Protein AF-A0A7J8MZ31-F1 (afdb_monomer)

Structure (mmCIF, N/CA/C/O backbone):
data_AF-A0A7J8MZ31-F1
#
_entry.id   AF-A0A7J8MZ31-F1
#
loop_
_atom_site.group_PDB
_atom_site.id
_atom_site.type_symbol
_atom_site.label_atom_id
_atom_site.label_alt_id
_atom_site.label_comp_id
_atom_site.label_asym_id
_atom_site.label_entity_id
_atom_site.label_seq_id
_atom_site.pdbx_PDB_ins_code
_atom_site.Cartn_x
_atom_site.Cartn_y
_atom_site.Cartn_z
_atom_site.occupancy
_atom_site.B_iso_or_equiv
_atom_site.auth_seq_id
_atom_site.auth_comp_id
_atom_site.auth_asym_id
_atom_site.auth_atom_id
_atom_site.pdbx_PDB_model_num
ATOM 1 N N . ILE A 1 1 ? -14.568 -11.349 11.683 1.00 66.69 1 ILE A N 1
ATOM 2 C CA . ILE A 1 1 ? -15.997 -11.660 11.409 1.00 66.69 1 ILE A CA 1
ATOM 3 C C . ILE A 1 1 ? -16.895 -11.155 12.533 1.00 66.69 1 ILE A C 1
ATOM 5 O O . ILE A 1 1 ? -17.734 -10.322 12.237 1.00 66.69 1 ILE A O 1
ATOM 9 N N . ARG A 1 2 ? -16.671 -11.525 13.804 1.00 85.81 2 ARG A N 1
ATOM 10 C CA . ARG A 1 2 ? -17.484 -11.024 14.936 1.00 85.81 2 ARG A CA 1
ATOM 11 C C . ARG A 1 2 ? -17.658 -9.501 14.978 1.00 85.81 2 ARG A C 1
ATOM 13 O O . ARG A 1 2 ? -18.764 -9.035 15.200 1.00 85.81 2 ARG A O 1
ATOM 20 N N . ASP A 1 3 ? -16.607 -8.724 14.734 1.00 84.81 3 ASP A N 1
ATOM 21 C CA . ASP A 1 3 ? -16.708 -7.253 14.781 1.00 84.81 3 ASP A CA 1
ATOM 22 C C . ASP A 1 3 ? -17.467 -6.671 13.585 1.00 84.81 3 ASP A C 1
ATOM 24 O O . ASP A 1 3 ? -18.097 -5.623 13.700 1.00 84.81 3 ASP A O 1
ATOM 28 N N . ILE A 1 4 ? -17.458 -7.382 12.455 1.00 82.19 4 ILE A N 1
ATOM 29 C CA . ILE A 1 4 ? -18.277 -7.058 11.283 1.00 82.19 4 ILE A CA 1
ATOM 30 C C . ILE A 1 4 ? -19.746 -7.348 11.611 1.00 82.19 4 ILE A C 1
ATOM 32 O O . ILE A 1 4 ? -20.599 -6.492 11.407 1.00 82.19 4 ILE A O 1
ATOM 36 N N . GLU A 1 5 ? -20.037 -8.517 12.193 1.00 88.75 5 GLU A N 1
ATOM 37 C CA . GLU A 1 5 ? -21.390 -8.910 12.621 1.00 88.75 5 GLU A CA 1
ATOM 38 C C . GLU A 1 5 ? -21.955 -7.974 13.697 1.00 88.75 5 GLU A C 1
ATOM 40 O O . GLU A 1 5 ? -23.136 -7.639 13.674 1.00 88.75 5 GLU A O 1
ATOM 45 N N . LYS A 1 6 ? -21.107 -7.511 14.621 1.00 88.44 6 LYS A N 1
ATOM 46 C CA . LYS A 1 6 ? -21.467 -6.546 15.669 1.00 88.44 6 LYS A CA 1
ATOM 47 C C . LYS A 1 6 ? -21.512 -5.096 15.175 1.00 88.44 6 LYS A C 1
ATOM 49 O O . LYS A 1 6 ? -21.879 -4.216 15.946 1.00 88.44 6 LYS A O 1
ATOM 54 N N . GLY A 1 7 ? -21.124 -4.832 13.925 1.00 84.75 7 GLY A N 1
ATOM 55 C CA . GLY A 1 7 ? -21.097 -3.487 13.347 1.00 84.75 7 GLY A CA 1
ATOM 56 C C . GLY A 1 7 ? -20.059 -2.543 13.965 1.00 84.75 7 GLY A C 1
ATOM 57 O O . GLY A 1 7 ? -20.212 -1.331 13.840 1.00 84.75 7 GLY A O 1
ATOM 58 N N . VAL A 1 8 ? -19.039 -3.091 14.631 1.00 88.19 8 VAL A N 1
ATOM 59 C CA . VAL A 1 8 ? -17.932 -2.351 15.266 1.00 88.19 8 VAL A CA 1
ATOM 60 C C . VAL A 1 8 ? -16.774 -2.143 14.284 1.00 88.19 8 VAL A C 1
ATOM 62 O O . VAL A 1 8 ? -15.981 -1.223 14.447 1.00 88.19 8 VAL A O 1
ATOM 65 N N . PHE A 1 9 ? -16.686 -2.977 13.242 1.00 87.00 9 PHE A N 1
ATOM 66 C CA . PHE A 1 9 ? -15.688 -2.816 12.188 1.00 87.00 9 PHE A CA 1
ATOM 67 C C . PHE A 1 9 ? -15.868 -1.473 11.446 1.00 87.00 9 PHE A C 1
ATOM 69 O O . PHE A 1 9 ? -17.008 -1.127 11.103 1.00 87.00 9 PHE A O 1
ATOM 76 N N . PRO A 1 10 ? -14.774 -0.740 11.152 1.00 88.44 10 PRO A N 1
ATOM 77 C CA . PRO A 1 10 ? -14.826 0.518 10.415 1.00 88.44 10 PRO A CA 1
ATOM 78 C C . PRO A 1 10 ? -15.599 0.400 9.093 1.00 88.44 10 PRO A C 1
ATOM 80 O O . PRO A 1 10 ? -15.384 -0.508 8.290 1.00 88.44 10 PRO A O 1
ATOM 83 N N . LYS A 1 11 ? -16.546 1.316 8.870 1.00 86.56 11 LYS A N 1
ATOM 84 C CA . LYS A 1 11 ? -17.408 1.305 7.679 1.00 86.56 11 LYS A CA 1
ATOM 85 C C . LYS A 1 11 ? -16.754 2.050 6.520 1.00 86.56 11 LYS A C 1
ATOM 87 O O . LYS A 1 11 ? -15.972 2.971 6.724 1.00 86.56 11 LYS A O 1
ATOM 92 N N . SER A 1 12 ? -17.154 1.688 5.300 1.00 85.81 12 SER A N 1
ATOM 93 C CA . SER A 1 12 ? -16.756 2.376 4.061 1.00 85.81 12 SER A CA 1
ATOM 94 C C . SER A 1 12 ? -15.246 2.407 3.794 1.00 85.81 12 SER A C 1
ATOM 96 O O . SER A 1 12 ? -14.787 3.212 2.986 1.00 85.81 12 SER A O 1
ATOM 98 N N . CYS A 1 13 ? -14.485 1.514 4.428 1.00 87.50 13 CYS A N 1
ATOM 99 C CA . CYS A 1 13 ? -13.058 1.367 4.200 1.00 87.50 13 CYS A CA 1
ATOM 100 C C . CYS A 1 13 ? -12.664 -0.103 4.032 1.00 87.50 13 CYS A C 1
ATOM 102 O O . CYS A 1 13 ? -13.415 -1.023 4.371 1.00 87.50 13 CYS A O 1
ATOM 104 N N . PHE A 1 14 ? -11.470 -0.314 3.494 1.00 89.38 14 PHE A N 1
ATOM 105 C CA . PHE A 1 14 ? -10.769 -1.591 3.554 1.00 89.38 14 PHE A CA 1
ATOM 106 C C . PHE A 1 14 ? -9.421 -1.389 4.242 1.00 89.38 14 PHE A C 1
ATOM 108 O O . PHE A 1 14 ? -8.894 -0.281 4.262 1.00 89.38 14 PHE A O 1
ATOM 115 N N . LEU A 1 15 ? -8.862 -2.449 4.817 1.00 91.50 15 LEU A N 1
ATOM 116 C CA . LEU A 1 15 ? -7.565 -2.394 5.489 1.00 91.50 15 LEU A CA 1
ATOM 117 C C . LEU A 1 15 ? -6.525 -3.108 4.627 1.00 91.50 15 LEU A C 1
ATOM 119 O O . LEU A 1 15 ? -6.725 -4.271 4.271 1.00 91.50 15 LEU A O 1
ATOM 123 N N . SER A 1 16 ? -5.417 -2.436 4.320 1.00 93.50 16 SER A N 1
ATOM 124 C CA . SER A 1 16 ? -4.184 -3.125 3.936 1.00 93.50 16 SER A CA 1
ATOM 125 C C . SER A 1 16 ? -3.444 -3.512 5.205 1.00 93.50 16 SER A C 1
ATOM 127 O O . SER A 1 16 ? -3.217 -2.670 6.074 1.00 93.50 16 SER A O 1
ATOM 129 N N . ILE A 1 17 ? -3.119 -4.796 5.322 1.00 94.88 17 ILE A N 1
ATOM 130 C CA . ILE A 1 17 ? -2.380 -5.345 6.454 1.00 94.88 17 ILE A CA 1
ATOM 131 C C . ILE A 1 17 ? -1.089 -5.925 5.904 1.00 94.88 17 ILE A C 1
ATOM 133 O O . ILE A 1 17 ? -1.114 -6.889 5.137 1.00 94.88 17 ILE A O 1
ATOM 137 N N . GLU A 1 18 ? 0.030 -5.348 6.318 1.00 95.50 18 GLU A N 1
ATOM 138 C CA . GLU A 1 18 ? 1.354 -5.762 5.873 1.00 95.50 18 GLU A CA 1
ATOM 139 C C . GLU A 1 18 ? 2.157 -6.289 7.062 1.00 95.50 18 GLU A C 1
ATOM 141 O O . GLU A 1 18 ? 2.146 -5.724 8.158 1.00 95.50 18 GLU A O 1
ATOM 146 N N . ILE A 1 19 ? 2.829 -7.420 6.853 1.00 96.00 19 ILE A N 1
ATOM 147 C CA . ILE A 1 19 ? 3.535 -8.159 7.902 1.00 96.00 19 ILE A CA 1
ATOM 148 C C . ILE A 1 19 ? 5.041 -7.930 7.720 1.00 96.00 19 ILE A C 1
ATOM 150 O O . ILE A 1 19 ? 5.537 -8.106 6.603 1.00 96.00 19 ILE A O 1
ATOM 154 N N . PRO A 1 20 ? 5.788 -7.570 8.781 1.00 95.62 20 PRO A N 1
ATOM 155 C CA . PRO A 1 20 ? 7.224 -7.343 8.674 1.00 95.62 20 PRO A CA 1
ATOM 156 C C . PRO A 1 20 ? 7.962 -8.643 8.331 1.00 95.62 20 PRO A C 1
ATOM 158 O O . PRO A 1 20 ? 7.504 -9.740 8.652 1.00 95.62 20 PRO A O 1
ATOM 161 N N . THR A 1 21 ? 9.155 -8.517 7.743 1.00 94.44 21 THR A N 1
ATOM 162 C CA . THR A 1 21 ? 9.993 -9.642 7.274 1.00 94.44 21 THR A CA 1
ATOM 163 C C . THR A 1 21 ? 10.272 -10.699 8.349 1.00 94.44 21 THR A C 1
ATOM 165 O O . THR A 1 21 ? 10.457 -11.871 8.027 1.00 94.44 21 THR A O 1
ATOM 168 N N . SER A 1 22 ? 10.255 -10.306 9.626 1.00 93.69 22 SER A N 1
ATOM 169 C CA . SER A 1 22 ? 10.400 -11.201 10.780 1.00 93.69 22 SER A CA 1
ATOM 170 C C . SER A 1 22 ? 9.122 -11.215 11.635 1.00 93.69 22 SER A C 1
ATOM 172 O O . SER A 1 22 ? 9.097 -10.582 12.694 1.00 93.69 22 SER A O 1
ATOM 174 N N . PRO A 1 23 ? 8.061 -11.952 11.240 1.00 93.44 23 PRO A N 1
ATOM 175 C CA . PRO A 1 23 ? 6.773 -11.930 11.940 1.00 93.44 23 PRO A CA 1
ATOM 176 C C . PRO A 1 23 ? 6.858 -12.370 13.406 1.00 93.44 23 PRO A C 1
ATOM 178 O O . PRO A 1 23 ? 6.095 -11.897 14.243 1.00 93.44 23 PRO A O 1
ATOM 181 N N . SER A 1 24 ? 7.793 -13.264 13.740 1.00 94.31 24 SER A N 1
ATOM 182 C CA . SER A 1 24 ? 7.986 -13.770 15.105 1.00 94.31 24 SER A CA 1
ATOM 183 C C . SER A 1 24 ? 8.534 -12.727 16.081 1.00 94.31 24 SER A C 1
ATOM 185 O O . SER A 1 24 ? 8.371 -12.889 17.284 1.00 94.31 24 SER A O 1
ATOM 187 N N . ALA A 1 25 ? 9.187 -11.675 15.580 1.00 93.31 25 ALA A N 1
ATOM 188 C CA . ALA A 1 25 ? 9.749 -10.584 16.375 1.00 93.31 25 ALA A CA 1
ATOM 189 C C . ALA A 1 25 ? 8.923 -9.292 16.239 1.00 93.31 25 ALA A C 1
ATOM 191 O O . ALA A 1 25 ? 9.457 -8.195 16.414 1.00 93.31 25 ALA A O 1
ATOM 192 N N . ASN A 1 26 ? 7.640 -9.411 15.871 1.00 94.00 26 ASN A N 1
ATOM 193 C CA . ASN A 1 26 ? 6.783 -8.248 15.681 1.00 94.00 26 ASN A CA 1
ATOM 194 C C . ASN A 1 26 ? 6.600 -7.468 16.993 1.00 94.00 26 ASN A C 1
ATOM 196 O O . ASN A 1 26 ? 6.549 -8.042 18.080 1.00 94.00 26 ASN A O 1
ATOM 200 N N . LYS A 1 27 ? 6.483 -6.146 16.871 1.00 94.88 27 LYS A N 1
ATOM 201 C CA . LYS A 1 27 ? 6.298 -5.220 17.999 1.00 94.88 27 LYS A CA 1
ATOM 202 C C . LYS A 1 27 ? 4.828 -4.852 18.246 1.00 94.88 27 LYS A C 1
ATOM 204 O O . LYS A 1 27 ? 4.555 -3.931 19.008 1.00 94.88 27 LYS A O 1
ATOM 209 N N . GLY A 1 28 ? 3.891 -5.545 17.598 1.00 94.06 28 GLY A N 1
ATOM 210 C CA . GLY A 1 28 ? 2.469 -5.203 17.569 1.00 94.06 28 GLY A CA 1
ATOM 211 C C . GLY A 1 28 ? 2.042 -4.511 16.273 1.00 94.06 28 GLY A C 1
ATOM 212 O O . GLY A 1 28 ? 2.715 -4.611 15.244 1.00 94.06 28 GLY A O 1
ATOM 213 N N . PHE A 1 29 ? 0.903 -3.822 16.332 1.00 94.00 29 PHE A N 1
ATOM 214 C CA . PHE A 1 29 ? 0.270 -3.154 15.193 1.00 94.00 29 PHE A CA 1
ATOM 215 C C . PHE A 1 29 ? 0.532 -1.648 15.236 1.00 94.00 29 PHE A C 1
ATOM 217 O O . PHE A 1 29 ? 0.515 -1.047 16.309 1.00 94.00 29 PHE A O 1
ATOM 224 N N . LYS A 1 30 ? 0.742 -1.034 14.071 1.00 94.31 30 LYS A N 1
ATOM 225 C CA . LYS A 1 30 ? 0.842 0.421 13.914 1.00 94.31 30 LYS A CA 1
ATOM 226 C C . LYS A 1 30 ? -0.175 0.864 12.867 1.00 94.31 30 LYS A C 1
ATOM 228 O O . LYS A 1 30 ? -0.221 0.291 11.779 1.00 94.31 30 LYS A O 1
ATOM 233 N N . LEU A 1 31 ? -0.986 1.865 13.207 1.00 94.44 31 LEU A N 1
ATOM 234 C CA . LEU A 1 31 ? -1.828 2.554 12.232 1.00 94.44 31 LEU A CA 1
ATOM 235 C C . LEU A 1 31 ? -0.922 3.355 11.297 1.00 94.44 31 LEU A C 1
ATOM 237 O O . LEU A 1 31 ? -0.046 4.082 11.772 1.00 94.44 31 LEU A O 1
ATOM 241 N N . THR A 1 32 ? -1.114 3.197 9.992 1.00 94.12 32 THR A N 1
ATOM 242 C CA . THR A 1 32 ? -0.215 3.763 8.985 1.00 94.12 32 THR A CA 1
ATOM 243 C C . THR A 1 32 ? -0.950 4.488 7.865 1.00 94.12 32 THR A C 1
ATOM 245 O O . THR A 1 32 ? -2.125 4.240 7.586 1.00 94.12 32 THR A O 1
ATOM 248 N N . LYS A 1 33 ? -0.232 5.390 7.196 1.00 91.31 33 LYS A N 1
ATOM 249 C CA . LYS A 1 33 ? -0.616 5.988 5.918 1.00 91.31 33 LYS A CA 1
ATOM 250 C C . LYS A 1 33 ? 0.023 5.223 4.768 1.00 91.31 33 LYS A C 1
ATOM 252 O O . LYS A 1 33 ? 1.117 4.669 4.902 1.00 91.31 33 LYS A O 1
ATOM 257 N N . GLN A 1 34 ? -0.653 5.241 3.622 1.00 88.94 34 GLN A N 1
ATOM 258 C CA . GLN A 1 34 ? -0.110 4.649 2.408 1.00 88.94 34 GLN A CA 1
ATOM 259 C C . GLN A 1 34 ? 1.125 5.417 1.953 1.00 88.94 34 GLN A C 1
ATOM 261 O O . GLN A 1 34 ? 1.049 6.623 1.706 1.00 88.94 34 GLN A O 1
ATOM 266 N N . SER A 1 35 ? 2.242 4.723 1.759 1.00 86.50 35 SER A N 1
ATOM 267 C CA . SER A 1 35 ? 3.367 5.333 1.061 1.00 86.50 35 SER A CA 1
ATOM 268 C C . SER A 1 35 ? 3.117 5.407 -0.444 1.00 86.50 35 SER A C 1
ATOM 270 O O . SER A 1 35 ? 2.625 4.476 -1.086 1.00 86.50 35 SER A O 1
ATOM 272 N N . MET A 1 36 ? 3.489 6.535 -1.048 1.00 76.56 36 MET A N 1
ATOM 273 C CA . MET A 1 36 ? 3.594 6.615 -2.502 1.00 76.56 36 MET A CA 1
ATOM 274 C C . MET A 1 36 ? 4.793 5.792 -2.982 1.00 76.56 36 MET A C 1
ATOM 276 O O . MET A 1 36 ? 5.843 5.760 -2.340 1.00 76.56 36 MET A O 1
ATOM 280 N N . TRP A 1 37 ? 4.623 5.132 -4.132 1.00 61.81 37 TRP A N 1
ATOM 281 C CA . TRP A 1 37 ? 5.612 4.234 -4.725 1.00 61.81 37 TRP A CA 1
ATOM 282 C C . TRP A 1 37 ? 7.016 4.850 -4.744 1.00 61.81 37 TRP A C 1
ATOM 284 O O . TRP A 1 37 ? 7.262 5.875 -5.378 1.00 61.81 37 TRP A O 1
ATOM 294 N N . ARG A 1 38 ? 7.947 4.167 -4.071 1.00 63.03 38 ARG A N 1
ATOM 295 C CA . ARG A 1 38 ? 9.350 4.576 -3.884 1.00 63.03 38 ARG A CA 1
ATOM 296 C C . ARG A 1 38 ? 10.258 4.241 -5.066 1.00 63.03 38 ARG A C 1
ATOM 298 O O . ARG A 1 38 ? 11.457 4.530 -5.036 1.00 63.03 38 ARG A O 1
ATOM 305 N N . SER A 1 39 ? 9.715 3.594 -6.093 1.00 73.56 39 SER A N 1
ATOM 306 C CA . SER A 1 39 ? 10.514 3.128 -7.214 1.00 73.56 39 SER A CA 1
ATOM 307 C C . SER A 1 39 ? 10.397 4.074 -8.398 1.00 73.56 39 SER A C 1
ATOM 309 O O . SER A 1 39 ? 9.320 4.263 -8.963 1.00 73.56 39 SER A O 1
ATOM 311 N N . ALA A 1 40 ? 11.522 4.656 -8.804 1.00 81.75 40 ALA A N 1
ATOM 312 C CA . ALA A 1 40 ? 11.557 5.477 -10.001 1.00 81.75 40 ALA A CA 1
ATOM 313 C C . ALA A 1 40 ? 11.435 4.574 -11.240 1.00 81.75 40 ALA A C 1
ATOM 315 O O . ALA A 1 40 ? 12.216 3.620 -11.363 1.00 81.75 40 ALA A O 1
ATOM 316 N N . PRO A 1 41 ? 10.488 4.850 -12.156 1.00 87.81 41 PRO A N 1
ATOM 317 C CA . PRO A 1 41 ? 10.407 4.121 -13.409 1.00 87.81 41 PRO A CA 1
ATOM 318 C C . PRO A 1 41 ? 11.641 4.435 -14.261 1.00 87.81 41 PRO A C 1
ATOM 320 O O . PRO A 1 41 ? 12.003 5.597 -14.448 1.00 87.81 41 PRO A O 1
ATOM 323 N N . ASN A 1 42 ? 12.273 3.398 -14.797 1.00 88.69 42 ASN A N 1
ATOM 324 C CA . ASN A 1 42 ? 13.423 3.498 -15.682 1.00 88.69 42 ASN A CA 1
ATOM 325 C C . ASN A 1 42 ? 13.179 2.672 -16.948 1.00 88.69 42 ASN A C 1
ATOM 327 O O . ASN A 1 42 ? 12.932 1.469 -16.876 1.00 88.69 42 ASN A O 1
ATOM 331 N N . TRP A 1 43 ? 13.261 3.308 -18.115 1.00 92.50 43 TRP A N 1
ATOM 332 C CA . TRP A 1 43 ? 13.088 2.637 -19.401 1.00 92.50 43 TRP A CA 1
ATOM 333 C C . TRP A 1 43 ? 14.445 2.317 -20.020 1.00 92.50 43 TRP A C 1
ATOM 335 O O . TRP A 1 43 ? 15.175 3.210 -20.443 1.00 92.50 43 TRP A O 1
ATOM 345 N N . LEU A 1 44 ? 14.762 1.031 -20.129 1.00 91.25 44 LEU A N 1
ATOM 346 C CA . LEU A 1 44 ? 15.992 0.557 -20.755 1.00 91.25 44 LEU A CA 1
ATOM 347 C C . LEU A 1 44 ? 15.712 0.055 -22.169 1.00 91.25 44 LEU A C 1
ATOM 349 O O . LEU A 1 44 ? 14.871 -0.822 -22.372 1.00 91.25 44 LEU A O 1
ATOM 353 N N . ALA A 1 45 ? 16.443 0.579 -23.154 1.00 88.81 45 ALA A N 1
ATOM 354 C CA . ALA A 1 45 ? 16.422 0.032 -24.505 1.00 88.81 45 ALA A CA 1
ATOM 355 C C . ALA A 1 45 ? 17.027 -1.379 -24.495 1.00 88.81 45 ALA A C 1
ATOM 357 O O . ALA A 1 45 ? 18.141 -1.586 -24.012 1.00 88.81 45 ALA A O 1
ATOM 358 N N . VAL A 1 46 ? 16.303 -2.356 -25.041 1.00 86.38 46 VAL A N 1
ATOM 359 C CA . VAL A 1 46 ? 16.765 -3.747 -25.120 1.00 86.38 46 VAL A CA 1
ATOM 360 C C . VAL A 1 46 ? 16.894 -4.186 -26.573 1.00 86.38 46 VAL A C 1
ATOM 362 O O . VAL A 1 46 ? 16.094 -3.814 -27.435 1.00 86.38 46 VAL A O 1
ATOM 365 N N . SER A 1 47 ? 17.928 -4.979 -26.862 1.00 77.69 47 SER A N 1
ATOM 366 C CA . SER A 1 47 ? 18.120 -5.526 -28.201 1.00 77.69 47 SER A CA 1
ATOM 367 C C . SER A 1 47 ? 17.037 -6.559 -28.515 1.00 77.69 47 SER A C 1
ATOM 369 O O . SER A 1 47 ? 16.660 -7.375 -27.672 1.00 77.69 47 SER A O 1
ATOM 371 N N . ALA A 1 48 ? 16.564 -6.556 -29.762 1.00 63.56 48 ALA A N 1
ATOM 372 C CA . ALA A 1 48 ? 15.529 -7.471 -30.247 1.00 63.56 48 ALA A CA 1
ATOM 373 C C . ALA A 1 48 ? 15.921 -8.965 -30.173 1.00 63.56 48 ALA A C 1
ATOM 375 O O . ALA A 1 48 ? 15.059 -9.827 -30.311 1.00 63.56 48 ALA A O 1
ATOM 376 N N . ASN A 1 49 ? 17.200 -9.279 -29.925 1.00 59.31 49 ASN A N 1
ATOM 377 C CA . ASN A 1 49 ? 17.726 -10.647 -29.886 1.00 59.31 49 ASN A CA 1
ATOM 378 C C . ASN A 1 49 ? 17.572 -11.346 -28.523 1.00 59.31 49 ASN A C 1
ATOM 380 O O . ASN A 1 49 ? 17.918 -12.518 -28.407 1.00 59.31 49 ASN A O 1
ATOM 384 N N . ARG A 1 50 ? 17.059 -10.672 -27.482 1.00 51.47 50 ARG A N 1
ATOM 385 C CA . ARG A 1 50 ? 16.805 -11.285 -26.161 1.00 51.47 50 ARG A CA 1
ATOM 386 C C . ARG A 1 50 ? 15.374 -11.808 -26.018 1.00 51.47 50 ARG A C 1
ATOM 388 O O . ARG A 1 50 ? 14.713 -11.547 -25.015 1.00 51.47 50 ARG A O 1
ATOM 395 N N . HIS A 1 51 ? 14.886 -12.563 -26.997 1.00 44.03 51 HIS A N 1
ATOM 396 C CA . HIS A 1 51 ? 13.717 -13.402 -26.753 1.00 44.03 51 HIS A CA 1
ATOM 397 C C . HIS A 1 51 ? 14.156 -14.656 -25.966 1.00 44.03 51 HIS A C 1
ATOM 399 O O . HIS A 1 51 ? 15.000 -15.406 -26.458 1.00 44.03 51 HIS A O 1
ATOM 405 N N . PRO A 1 52 ? 13.606 -14.933 -24.767 1.00 50.81 52 PRO A N 1
ATOM 406 C CA . PRO A 1 52 ? 13.942 -16.149 -24.020 1.00 50.81 52 PRO A CA 1
ATOM 407 C C . PRO A 1 52 ? 13.527 -17.455 -24.719 1.00 50.81 52 PRO A C 1
ATOM 409 O O . PRO A 1 52 ? 14.114 -18.491 -24.429 1.00 50.81 52 PRO A O 1
ATOM 412 N N . SER A 1 53 ? 12.607 -17.433 -25.691 1.00 51.41 53 SER A N 1
ATOM 413 C CA . SER A 1 53 ? 12.213 -18.647 -26.425 1.00 51.41 53 SER A CA 1
ATOM 414 C C . SER A 1 53 ? 13.267 -19.146 -27.419 1.00 51.41 53 SER A C 1
ATOM 416 O O . SER A 1 53 ? 13.157 -20.269 -27.895 1.00 51.41 53 SER A O 1
ATOM 418 N N . SER A 1 54 ? 14.297 -18.352 -27.730 1.00 49.00 54 SER A N 1
ATOM 419 C CA . SER A 1 54 ? 15.389 -18.744 -28.637 1.00 49.00 54 SER A CA 1
ATOM 420 C C . SER A 1 54 ? 16.739 -18.946 -27.937 1.00 49.00 54 SER A C 1
ATOM 422 O O . SER A 1 54 ? 17.715 -19.322 -28.583 1.00 49.00 54 SER A O 1
ATOM 424 N N . ALA A 1 55 ? 16.821 -18.722 -26.620 1.00 46.94 55 ALA A N 1
ATOM 425 C CA . ALA A 1 55 ? 18.074 -18.822 -25.864 1.00 46.94 55 ALA A CA 1
ATOM 426 C C . ALA A 1 55 ? 18.504 -20.272 -25.550 1.00 46.94 55 ALA A C 1
ATOM 428 O O . ALA A 1 55 ? 19.662 -20.498 -25.216 1.00 46.94 55 ALA A O 1
ATOM 429 N N . ALA A 1 56 ? 17.617 -21.261 -25.713 1.00 46.62 56 ALA A N 1
ATOM 430 C CA . ALA A 1 56 ? 17.930 -22.680 -25.499 1.00 46.62 56 ALA A CA 1
ATOM 431 C C . ALA A 1 56 ? 18.669 -23.357 -26.678 1.00 46.62 56 ALA A C 1
ATOM 433 O O . ALA A 1 56 ? 19.127 -24.489 -26.541 1.00 46.62 56 ALA A O 1
ATOM 434 N N . HIS A 1 57 ? 18.818 -22.688 -27.829 1.00 47.66 57 HIS A N 1
ATOM 435 C CA . HIS A 1 57 ? 19.420 -23.290 -29.031 1.00 47.66 57 HIS A CA 1
ATOM 436 C C . HIS A 1 57 ? 20.641 -22.553 -29.590 1.00 47.66 57 HIS A C 1
ATOM 438 O O . HIS A 1 57 ? 21.142 -22.926 -30.647 1.00 47.66 57 HIS A O 1
ATOM 444 N N . PHE A 1 58 ? 21.174 -21.543 -28.895 1.00 48.78 58 PHE A N 1
ATOM 445 C CA . PHE A 1 58 ? 22.303 -20.755 -29.407 1.00 48.78 58 PHE A CA 1
ATOM 446 C C . PHE A 1 58 ? 23.583 -20.893 -28.573 1.00 48.78 58 PHE A C 1
ATOM 448 O O . PHE A 1 58 ? 24.263 -19.916 -28.274 1.00 48.78 58 PHE A O 1
ATOM 455 N N . MET A 1 59 ? 23.948 -22.127 -28.224 1.00 47.22 59 MET A N 1
ATOM 456 C CA . MET A 1 59 ? 25.294 -22.460 -27.747 1.00 47.22 59 MET A CA 1
ATOM 457 C C . MET A 1 59 ? 25.932 -23.494 -28.680 1.00 47.22 59 MET A C 1
ATOM 459 O O . MET A 1 59 ? 26.077 -24.654 -28.321 1.00 47.22 59 MET A O 1
ATOM 463 N N . SER A 1 60 ? 26.288 -23.081 -29.903 1.00 47.34 60 SER A N 1
ATOM 464 C CA . SER A 1 60 ? 27.129 -23.917 -30.784 1.00 47.34 60 SER A CA 1
ATOM 465 C C . SER A 1 60 ? 28.120 -23.153 -31.675 1.00 47.34 60 SER A C 1
ATOM 467 O O . SER A 1 60 ? 29.107 -23.750 -32.083 1.00 47.34 60 SER A O 1
ATOM 469 N N . ASN A 1 61 ? 27.952 -21.851 -31.957 1.00 49.47 61 ASN A N 1
ATOM 470 C CA . ASN A 1 61 ? 28.772 -21.172 -32.985 1.00 49.47 61 ASN A CA 1
ATOM 471 C C . ASN A 1 61 ? 29.745 -20.088 -32.477 1.00 49.47 61 ASN A C 1
ATOM 473 O O . ASN A 1 61 ? 30.207 -19.266 -33.261 1.00 49.47 61 ASN A O 1
ATOM 477 N N . GLN A 1 62 ? 30.135 -20.087 -31.197 1.00 52.56 62 GLN A N 1
ATOM 478 C CA . GLN A 1 62 ? 31.154 -19.143 -30.692 1.00 52.56 62 GLN A CA 1
ATOM 479 C C . GLN A 1 62 ? 32.614 -19.485 -31.064 1.00 52.56 62 GLN A C 1
ATOM 481 O O . GLN A 1 62 ? 33.535 -18.828 -30.588 1.00 52.56 62 GLN A O 1
ATOM 486 N N . GLN A 1 63 ? 32.869 -20.452 -31.948 1.00 54.22 63 GLN A N 1
ATOM 487 C CA . GLN A 1 63 ? 34.242 -20.822 -32.323 1.00 54.22 63 GLN A CA 1
ATOM 488 C C . GLN A 1 63 ? 34.874 -19.957 -33.436 1.00 54.22 63 GLN A C 1
ATOM 490 O O . GLN A 1 63 ? 36.051 -20.134 -33.729 1.00 54.22 63 GLN A O 1
ATOM 495 N N . SER A 1 64 ? 34.164 -18.993 -34.043 1.00 56.62 64 SER A N 1
ATOM 496 C CA . SER A 1 64 ? 34.689 -18.232 -35.201 1.00 56.62 64 SER A CA 1
ATOM 497 C C . SER A 1 64 ? 35.090 -16.774 -34.934 1.00 56.62 64 SER A C 1
ATOM 499 O O . SER A 1 64 ? 35.545 -16.101 -35.861 1.00 56.62 64 SER A O 1
ATOM 501 N N . LEU A 1 65 ? 34.958 -16.267 -33.699 1.00 57.75 65 LEU A N 1
ATOM 502 C CA . LEU A 1 65 ? 35.282 -14.864 -33.377 1.00 57.75 65 LEU A CA 1
ATOM 503 C C . LEU A 1 65 ? 36.756 -14.519 -33.654 1.00 57.75 65 LEU A C 1
ATOM 505 O O . LEU A 1 65 ? 37.046 -13.434 -34.153 1.00 57.75 65 LEU A O 1
ATOM 509 N N . GLY A 1 66 ? 37.682 -15.452 -33.407 1.00 58.69 66 GLY A N 1
ATOM 510 C CA . GLY A 1 66 ? 39.114 -15.240 -33.659 1.00 58.69 66 GLY A CA 1
ATOM 511 C C . GLY A 1 66 ? 39.466 -15.071 -35.144 1.00 58.69 66 GLY A C 1
ATOM 512 O O . GLY A 1 66 ? 40.316 -14.252 -35.487 1.00 58.69 66 GLY A O 1
ATOM 513 N N . LEU A 1 67 ? 38.773 -15.785 -36.038 1.00 57.47 67 LEU A N 1
ATOM 514 C CA . LEU A 1 67 ? 38.990 -15.703 -37.490 1.00 57.47 67 LEU A CA 1
ATOM 515 C C . LEU A 1 67 ? 38.448 -14.393 -38.077 1.00 57.47 67 LEU A C 1
ATOM 517 O O . LEU A 1 67 ? 39.098 -13.781 -38.921 1.00 57.47 67 LEU A O 1
ATOM 521 N N . GLN A 1 68 ? 37.293 -13.924 -37.595 1.00 58.53 68 GLN A N 1
ATOM 522 C CA . GLN A 1 68 ? 36.712 -12.649 -38.030 1.00 58.53 68 GLN A CA 1
ATOM 523 C C . GLN A 1 68 ? 37.568 -11.450 -37.594 1.00 58.53 68 GLN A C 1
ATOM 525 O O . GLN A 1 68 ? 37.736 -10.505 -38.362 1.00 58.53 68 GLN A O 1
ATOM 530 N N . LEU A 1 69 ? 38.171 -11.505 -36.403 1.00 60.12 69 LEU A N 1
ATOM 531 C CA . LEU A 1 69 ? 39.056 -10.450 -35.898 1.00 60.12 69 LEU A CA 1
ATOM 532 C C . LEU A 1 69 ? 40.378 -10.378 -36.684 1.00 60.12 69 LEU A C 1
ATOM 534 O O . LEU A 1 69 ? 40.845 -9.285 -37.000 1.00 60.12 69 LEU A O 1
ATOM 538 N N . ALA A 1 70 ? 40.945 -11.530 -37.065 1.00 59.00 70 ALA A N 1
ATOM 539 C CA . ALA A 1 70 ? 42.135 -11.596 -37.918 1.00 59.00 70 ALA A CA 1
ATOM 540 C C . ALA A 1 70 ? 41.875 -11.107 -39.359 1.00 59.00 70 ALA A C 1
ATOM 542 O O . ALA A 1 70 ? 42.766 -10.550 -39.999 1.00 59.00 70 ALA A O 1
ATOM 543 N N . GLN A 1 71 ? 40.654 -11.287 -39.872 1.00 58.00 71 GLN A N 1
ATOM 544 C CA . GLN A 1 71 ? 40.250 -10.739 -41.169 1.00 58.00 71 GLN A CA 1
ATOM 545 C C . GLN A 1 71 ? 40.115 -9.208 -41.101 1.00 58.00 71 GLN A C 1
ATOM 547 O O . GLN A 1 71 ? 40.666 -8.497 -41.938 1.00 58.00 71 GLN A O 1
ATOM 552 N N . LEU A 1 72 ? 39.466 -8.691 -40.051 1.00 56.72 72 LEU A N 1
ATOM 553 C CA . LEU A 1 72 ? 39.310 -7.252 -39.823 1.00 56.72 72 LEU A CA 1
ATOM 554 C C . LEU A 1 72 ? 40.652 -6.536 -39.612 1.00 56.72 72 LEU A C 1
ATOM 556 O O . LEU A 1 72 ? 40.816 -5.409 -40.076 1.00 56.72 72 LEU A O 1
ATOM 560 N N . SER A 1 73 ? 41.628 -7.171 -38.952 1.00 56.28 73 SER A N 1
ATOM 561 C CA . SER A 1 73 ? 42.967 -6.590 -38.789 1.00 56.28 73 SER A CA 1
ATOM 562 C C . SER A 1 73 ? 43.729 -6.505 -40.115 1.00 56.28 73 SER A C 1
ATOM 564 O O . SER A 1 73 ? 44.399 -5.504 -40.371 1.00 56.28 73 SER A O 1
ATOM 566 N N . ARG A 1 74 ? 43.569 -7.499 -40.998 1.00 56.31 74 ARG A N 1
ATOM 567 C CA . ARG A 1 74 ? 44.148 -7.496 -42.349 1.00 56.31 74 ARG A CA 1
ATOM 568 C C . ARG A 1 74 ? 43.546 -6.395 -43.230 1.00 56.31 74 ARG A C 1
ATOM 570 O O . ARG A 1 74 ? 44.293 -5.649 -43.863 1.00 56.31 74 ARG A O 1
ATOM 577 N N . ASP A 1 75 ? 42.223 -6.253 -43.226 1.00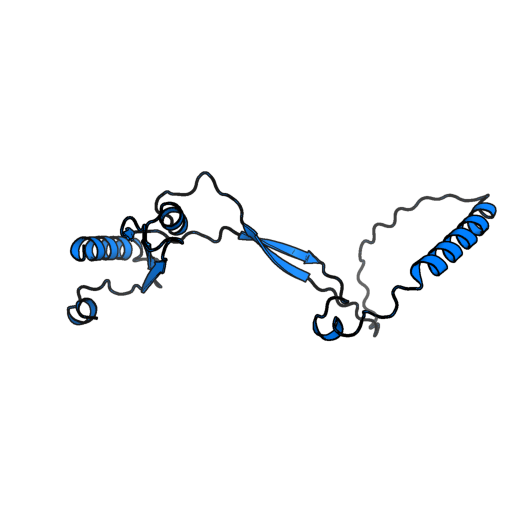 56.03 75 ASP A N 1
ATOM 578 C CA . ASP A 1 75 ? 41.527 -5.244 -44.035 1.00 56.03 75 ASP A CA 1
ATOM 579 C C . ASP A 1 75 ? 41.776 -3.814 -43.515 1.00 56.03 75 ASP A C 1
ATOM 581 O O . A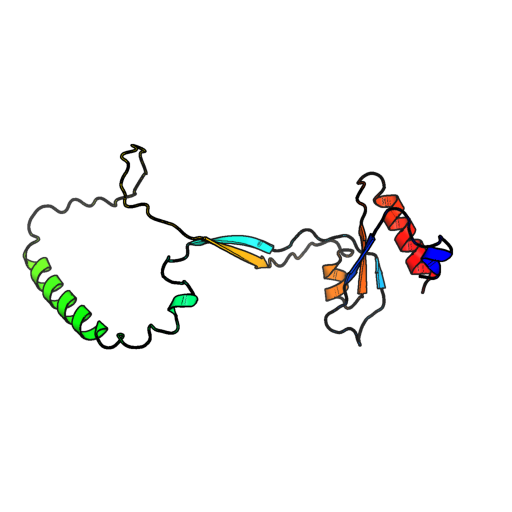SP A 1 75 ? 41.921 -2.875 -44.302 1.00 56.03 75 ASP A O 1
ATOM 585 N N . ALA A 1 76 ? 41.931 -3.637 -42.197 1.00 58.03 76 ALA A N 1
ATOM 586 C CA . ALA A 1 76 ? 42.306 -2.357 -41.594 1.00 58.03 76 ALA A CA 1
ATOM 587 C C . ALA A 1 76 ? 43.716 -1.889 -42.012 1.00 58.03 76 ALA A C 1
ATOM 589 O O . ALA A 1 76 ? 43.906 -0.702 -42.293 1.00 58.03 76 ALA A O 1
ATOM 590 N N . SER A 1 77 ? 44.695 -2.800 -42.117 1.00 55.69 77 SER A N 1
ATOM 591 C CA . SER A 1 77 ? 46.039 -2.476 -42.623 1.00 55.69 77 SER A CA 1
ATOM 592 C C . SER A 1 77 ? 46.039 -2.086 -44.106 1.00 55.69 77 SER A C 1
ATOM 594 O O . SER A 1 77 ? 46.789 -1.190 -44.492 1.00 55.69 77 SER A O 1
ATOM 596 N N . ALA A 1 78 ? 45.174 -2.687 -44.931 1.00 54.12 78 ALA A N 1
ATOM 597 C CA . ALA A 1 78 ? 45.024 -2.311 -46.340 1.00 54.12 78 ALA A CA 1
ATOM 598 C C . ALA A 1 78 ? 44.326 -0.946 -46.511 1.00 54.12 78 ALA A C 1
ATOM 600 O O . ALA A 1 78 ? 44.751 -0.121 -47.322 1.00 54.12 78 ALA A O 1
ATOM 601 N N . ALA A 1 79 ? 43.304 -0.657 -45.698 1.00 54.50 79 ALA A N 1
ATOM 602 C CA . ALA A 1 79 ? 42.585 0.619 -45.724 1.00 54.50 79 ALA A CA 1
ATOM 603 C C . ALA A 1 79 ? 43.425 1.811 -45.214 1.00 54.50 79 ALA A C 1
ATOM 605 O O . ALA A 1 79 ? 43.175 2.955 -45.605 1.00 54.50 79 ALA A O 1
ATOM 606 N N . GLY A 1 80 ? 44.437 1.563 -44.374 1.00 50.53 80 GLY A N 1
ATOM 607 C CA . GLY A 1 80 ? 45.373 2.584 -43.891 1.00 50.53 80 GLY A CA 1
ATOM 608 C C . GLY A 1 80 ? 46.281 3.175 -44.979 1.00 50.53 80 GLY A C 1
ATOM 609 O O . GLY A 1 80 ? 46.666 4.339 -44.882 1.00 50.53 80 GLY A O 1
ATOM 610 N N . ALA A 1 81 ? 46.578 2.426 -46.046 1.00 50.16 81 ALA A N 1
ATOM 611 C CA . ALA 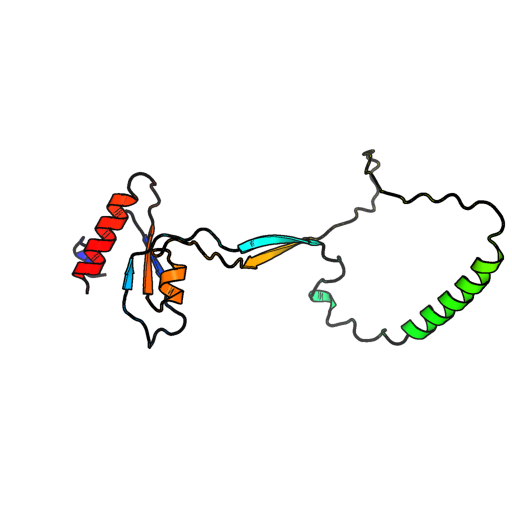A 1 81 ? 47.477 2.872 -47.115 1.00 50.16 81 ALA A CA 1
ATOM 612 C C . ALA A 1 81 ? 46.816 3.824 -48.137 1.00 50.16 81 ALA A C 1
ATOM 614 O O . ALA A 1 81 ? 47.516 4.546 -48.845 1.00 50.16 81 ALA A O 1
ATOM 615 N N . ALA A 1 82 ? 45.480 3.868 -48.203 1.00 50.69 82 ALA A N 1
ATOM 616 C CA . ALA A 1 82 ? 44.739 4.598 -49.240 1.00 50.69 82 ALA A CA 1
ATOM 617 C C . ALA A 1 82 ? 44.314 6.030 -48.851 1.00 50.69 82 ALA A C 1
ATOM 619 O O . ALA A 1 82 ? 43.706 6.732 -49.654 1.00 50.69 82 ALA A O 1
ATOM 620 N N . ARG A 1 83 ? 44.615 6.501 -47.632 1.00 46.59 83 ARG A N 1
ATOM 621 C CA . ARG A 1 83 ? 44.131 7.800 -47.121 1.00 46.59 83 ARG A CA 1
ATOM 622 C C . ARG A 1 83 ? 45.166 8.921 -47.194 1.00 46.59 83 ARG A C 1
ATOM 624 O O . ARG A 1 83 ? 45.430 9.600 -46.203 1.00 46.59 83 ARG A O 1
ATOM 631 N N . ARG A 1 84 ? 45.704 9.187 -48.383 1.00 47.72 84 ARG A N 1
ATOM 632 C CA . ARG A 1 84 ? 46.108 10.561 -48.705 1.00 47.72 84 ARG A CA 1
ATOM 633 C C . ARG A 1 84 ? 44.962 11.192 -49.485 1.00 47.72 84 ARG A C 1
ATOM 635 O O . ARG A 1 84 ? 44.642 10.712 -50.560 1.00 47.72 84 ARG A O 1
ATOM 642 N N . ILE A 1 85 ? 44.433 12.291 -48.940 1.00 48.31 85 ILE A N 1
ATOM 643 C CA . ILE A 1 85 ? 43.494 13.262 -49.534 1.00 48.31 85 ILE A CA 1
ATOM 644 C C . ILE A 1 85 ? 42.041 13.140 -49.018 1.00 48.31 85 ILE A C 1
ATOM 646 O O . ILE A 1 85 ? 41.343 12.156 -49.229 1.00 48.31 85 ILE A O 1
ATOM 650 N N . SER A 1 86 ? 41.600 14.227 -48.371 1.00 38.28 86 SER A N 1
ATOM 651 C CA . SER A 1 86 ? 40.249 14.570 -47.881 1.00 38.28 86 SER A CA 1
ATOM 652 C C . SER A 1 86 ? 39.760 13.925 -46.571 1.00 38.28 86 SER A C 1
ATOM 654 O O . SER A 1 86 ? 38.829 13.129 -46.518 1.00 38.28 86 SER A O 1
ATOM 656 N N . ALA A 1 87 ? 40.349 14.359 -45.454 1.00 45.16 87 ALA A N 1
ATOM 657 C CA . ALA A 1 87 ? 39.684 14.293 -44.158 1.00 45.16 87 ALA A CA 1
ATOM 658 C C . ALA A 1 87 ? 38.698 15.468 -44.036 1.00 45.16 87 ALA A C 1
ATOM 660 O O . ALA A 1 87 ? 39.116 16.593 -43.780 1.00 45.16 87 ALA A O 1
ATOM 661 N N . GLN A 1 88 ? 37.399 15.203 -44.173 1.00 40.84 88 GLN A N 1
ATOM 662 C CA . GLN A 1 88 ? 36.360 16.076 -43.630 1.00 40.84 88 GLN A CA 1
ATOM 663 C C . GLN A 1 88 ? 35.598 15.281 -42.572 1.00 40.84 88 GLN A C 1
ATOM 665 O O . GLN A 1 88 ? 34.880 14.330 -42.869 1.00 40.84 88 GLN A O 1
ATOM 670 N N . ARG A 1 89 ? 35.842 15.626 -41.305 1.00 52.03 89 ARG A N 1
ATOM 671 C CA . ARG A 1 89 ? 35.099 15.092 -40.165 1.00 52.03 89 ARG A CA 1
ATOM 672 C C . ARG A 1 89 ? 33.663 15.601 -40.257 1.00 52.03 89 ARG A C 1
ATOM 674 O O . ARG A 1 89 ? 33.452 16.808 -40.197 1.00 52.03 89 ARG A O 1
ATOM 681 N N . GLN A 1 90 ? 32.696 14.697 -40.324 1.00 39.84 90 GLN A N 1
ATOM 682 C CA . GLN A 1 90 ? 31.333 14.998 -39.907 1.00 39.84 90 GLN A CA 1
ATOM 683 C C . GLN A 1 90 ? 30.901 13.924 -38.911 1.00 39.84 90 GLN A C 1
ATOM 685 O O . GLN A 1 90 ? 30.786 12.748 -39.250 1.00 39.84 90 GLN A O 1
ATOM 690 N N . ASN A 1 91 ? 30.748 14.342 -37.654 1.00 46.09 91 ASN A N 1
ATOM 691 C CA . ASN A 1 91 ? 30.020 13.587 -36.646 1.00 46.09 91 ASN A CA 1
ATOM 692 C C . ASN A 1 91 ? 28.555 13.600 -37.089 1.00 46.09 91 ASN A C 1
ATOM 694 O O . ASN A 1 91 ? 27.954 14.669 -37.157 1.00 46.09 91 ASN A O 1
ATOM 698 N N . VAL A 1 92 ? 28.011 12.447 -37.464 1.00 47.88 92 VAL A N 1
ATOM 699 C CA . VAL A 1 92 ? 26.612 12.353 -37.886 1.00 47.88 92 VAL A CA 1
ATOM 700 C C . VAL A 1 92 ? 25.748 12.209 -36.634 1.00 47.88 92 VAL A C 1
ATOM 702 O O . VAL A 1 92 ? 25.535 11.105 -36.137 1.00 47.88 92 VAL A O 1
ATOM 705 N N . GLU A 1 93 ? 25.272 13.339 -36.113 1.00 47.41 93 GLU A N 1
ATOM 706 C CA . GLU A 1 93 ? 24.052 13.386 -35.305 1.00 47.41 93 GLU A CA 1
ATOM 707 C C . GLU A 1 93 ? 22.868 13.147 -36.251 1.00 47.41 93 GLU A C 1
ATOM 709 O O . GLU A 1 93 ? 22.668 13.880 -37.218 1.00 47.41 93 GLU A O 1
ATOM 714 N N . VAL A 1 94 ? 22.119 12.064 -36.036 1.00 51.91 94 VAL A N 1
ATOM 715 C CA . VAL A 1 94 ? 20.960 11.729 -36.875 1.00 51.91 94 VAL A CA 1
ATOM 716 C C . VAL A 1 94 ? 19.728 12.418 -36.296 1.00 51.91 94 VAL A C 1
ATOM 718 O O . VAL A 1 94 ? 19.047 11.871 -35.429 1.00 51.91 94 VAL A O 1
ATOM 721 N N . GLU A 1 95 ? 19.443 13.621 -36.786 1.00 41.19 95 GLU A N 1
ATOM 722 C CA . GLU A 1 95 ? 18.167 14.305 -36.578 1.00 41.19 95 GLU A CA 1
ATOM 723 C C . GLU A 1 95 ? 17.138 13.767 -37.592 1.00 41.19 95 GLU A C 1
ATOM 725 O O . GLU A 1 95 ? 17.349 13.772 -38.806 1.00 41.19 95 GLU A O 1
ATOM 730 N N . SER A 1 96 ? 16.040 13.197 -37.090 1.00 49.59 96 SER A N 1
ATOM 731 C CA . SER A 1 96 ? 15.049 12.470 -37.893 1.00 49.59 96 SER A CA 1
ATOM 732 C C . SER A 1 96 ? 14.050 13.426 -38.547 1.00 49.59 96 SER A C 1
ATOM 734 O O . SER A 1 96 ? 13.059 13.802 -37.922 1.00 49.59 96 SER A O 1
ATOM 736 N N . VAL A 1 97 ? 14.243 13.753 -39.826 1.00 43.97 97 VAL A N 1
ATOM 737 C CA . VAL A 1 97 ? 13.244 14.479 -40.628 1.00 43.97 97 VAL A CA 1
ATOM 738 C C . VAL A 1 97 ? 12.272 13.480 -41.264 1.00 43.97 97 VAL A C 1
ATOM 740 O O . VAL A 1 97 ? 12.674 12.571 -41.989 1.00 43.97 97 VAL A O 1
ATOM 743 N N . GLY A 1 98 ? 10.981 13.615 -40.955 1.00 46.66 98 GLY A N 1
ATOM 744 C CA . GLY A 1 98 ? 9.936 12.713 -41.433 1.00 46.66 98 GLY A CA 1
ATOM 745 C C . GLY A 1 98 ? 9.633 12.887 -42.922 1.00 46.66 98 GLY A C 1
ATOM 746 O O . GLY A 1 98 ? 9.201 13.951 -43.352 1.00 46.66 98 GLY A O 1
ATOM 747 N N . ALA A 1 99 ? 9.771 11.808 -43.693 1.00 41.59 99 ALA A N 1
ATOM 748 C CA . ALA A 1 99 ? 9.103 11.636 -44.978 1.00 41.59 99 ALA A CA 1
ATOM 749 C C . ALA A 1 99 ? 8.718 10.160 -45.145 1.00 41.59 99 ALA A C 1
ATOM 751 O O . ALA A 1 99 ? 9.569 9.278 -45.248 1.00 41.59 99 ALA A O 1
ATOM 752 N N . VAL A 1 100 ? 7.412 9.893 -45.123 1.00 51.84 100 VAL A N 1
ATOM 753 C CA . VAL A 1 100 ? 6.833 8.552 -45.238 1.00 51.84 100 VAL A CA 1
ATOM 754 C C . VAL A 1 100 ? 6.952 8.068 -46.684 1.00 51.84 100 VAL A C 1
ATOM 756 O O . VAL A 1 100 ? 6.232 8.525 -47.568 1.00 51.84 100 VAL A O 1
ATOM 759 N N . LYS A 1 101 ? 7.828 7.088 -46.909 1.00 47.56 101 LYS A N 1
ATOM 760 C CA . LYS A 1 101 ? 7.646 6.060 -47.939 1.00 47.56 101 LYS A CA 1
ATOM 761 C C . LYS A 1 101 ? 7.464 4.733 -47.212 1.00 47.56 101 LYS A C 1
ATOM 763 O O . LYS A 1 101 ? 8.113 4.497 -46.195 1.00 47.56 101 LYS A O 1
ATOM 768 N N . SER A 1 102 ? 6.505 3.917 -47.654 1.00 58.53 102 SER A N 1
ATOM 769 C CA . SER A 1 102 ? 6.154 2.665 -46.979 1.00 58.53 102 SER A CA 1
ATOM 770 C C . SER A 1 102 ? 7.230 1.608 -47.224 1.00 58.53 102 SER A C 1
ATOM 772 O O . SER A 1 102 ? 7.061 0.702 -48.039 1.00 58.53 102 SER A O 1
ATOM 774 N N . ASP A 1 103 ? 8.349 1.727 -46.523 1.00 51.72 103 ASP A N 1
ATOM 775 C CA . ASP A 1 103 ? 9.355 0.682 -46.506 1.00 51.72 103 ASP A CA 1
ATOM 776 C C . ASP A 1 103 ? 8.806 -0.508 -45.715 1.00 51.72 103 ASP A C 1
ATOM 778 O O . ASP A 1 103 ? 8.384 -0.402 -44.559 1.00 51.72 103 ASP A O 1
ATOM 782 N N . THR A 1 104 ? 8.827 -1.680 -46.346 1.00 59.28 104 THR A N 1
ATOM 783 C CA . THR A 1 104 ? 8.514 -2.984 -45.742 1.00 59.28 104 THR A CA 1
ATOM 784 C C . THR A 1 104 ? 9.468 -3.352 -44.597 1.00 59.28 104 THR A C 1
ATOM 786 O O . THR A 1 104 ? 9.263 -4.356 -43.918 1.00 59.28 104 THR A O 1
ATOM 789 N N . ASN A 1 105 ? 10.473 -2.517 -44.322 1.00 63.78 105 ASN A N 1
ATOM 790 C CA . ASN A 1 105 ? 11.498 -2.726 -43.314 1.00 63.78 105 ASN A CA 1
ATOM 791 C C . ASN A 1 105 ? 11.201 -1.925 -42.028 1.00 63.78 105 ASN A C 1
ATOM 793 O O . ASN A 1 105 ? 11.894 -0.972 -41.674 1.00 63.78 105 ASN A O 1
ATOM 797 N N . LYS A 1 106 ? 10.126 -2.290 -41.315 1.00 71.06 106 LYS A N 1
ATOM 798 C CA . LYS A 1 106 ? 9.792 -1.672 -40.019 1.00 71.06 106 LYS A CA 1
ATOM 799 C C . LYS A 1 106 ? 10.806 -2.097 -38.952 1.00 71.06 106 LYS A C 1
ATOM 801 O O . LYS A 1 106 ? 10.760 -3.226 -38.464 1.00 71.06 106 LYS A O 1
ATOM 806 N N . VAL A 1 107 ? 11.676 -1.178 -38.534 1.00 72.94 107 VAL A N 1
ATOM 807 C CA . VAL A 1 107 ? 12.590 -1.394 -37.401 1.00 72.94 107 VAL A CA 1
ATOM 808 C C . VAL A 1 107 ? 11.793 -1.366 -36.094 1.00 72.94 107 VAL A C 1
ATOM 810 O O . VAL A 1 107 ? 11.306 -0.317 -35.672 1.00 72.94 107 VAL A O 1
ATOM 813 N N . LYS A 1 108 ? 11.652 -2.523 -35.437 1.00 80.06 108 LYS A N 1
ATOM 814 C CA . LYS A 1 108 ? 11.029 -2.630 -34.108 1.00 80.06 108 LYS A CA 1
ATOM 815 C C . LYS A 1 108 ? 12.058 -2.318 -33.021 1.00 80.06 108 LYS A C 1
ATOM 817 O O . LYS A 1 108 ? 13.118 -2.938 -32.979 1.00 80.06 108 LYS A O 1
ATOM 822 N N . LYS A 1 109 ? 11.726 -1.386 -32.125 1.00 84.94 109 LYS A N 1
ATOM 823 C CA . LYS A 1 109 ? 12.499 -1.081 -30.913 1.00 84.94 109 LYS A CA 1
ATOM 824 C C . LYS A 1 109 ? 11.770 -1.651 -29.699 1.00 84.94 109 LYS A C 1
ATOM 826 O O . LYS A 1 109 ? 10.547 -1.561 -29.631 1.00 84.94 109 LYS A O 1
ATOM 831 N N . TYR A 1 110 ? 12.519 -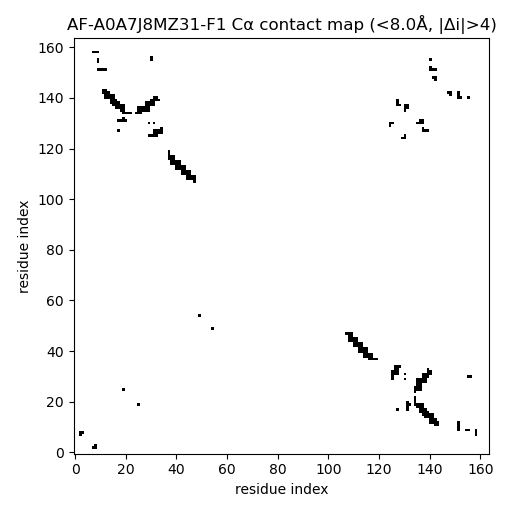2.219 -28.762 1.00 85.69 110 TYR A N 1
ATOM 832 C CA . TYR A 1 110 ? 11.981 -2.782 -27.528 1.00 85.69 110 TYR A CA 1
ATOM 833 C C . TYR A 1 110 ? 12.553 -2.031 -26.333 1.00 85.69 110 TYR A C 1
ATOM 835 O O . TYR A 1 110 ? 13.733 -1.676 -26.314 1.00 85.69 110 TYR A O 1
ATOM 843 N N . PHE A 1 111 ? 11.708 -1.820 -25.330 1.00 89.94 111 PHE A N 1
ATOM 844 C CA . PHE A 1 111 ? 12.076 -1.175 -24.081 1.00 89.94 111 PHE A CA 1
ATOM 845 C C . PHE A 1 111 ? 11.580 -2.025 -22.921 1.00 89.94 111 PHE A C 1
ATOM 847 O O . PHE A 1 111 ? 10.506 -2.624 -22.994 1.00 89.94 111 PHE A O 1
ATOM 854 N N . ARG A 1 112 ? 12.371 -2.080 -21.856 1.00 91.94 112 ARG A N 1
ATOM 855 C CA . ARG A 1 112 ? 11.994 -2.694 -20.590 1.00 91.94 112 ARG A CA 1
ATOM 856 C C . ARG A 1 112 ? 11.775 -1.592 -19.565 1.00 91.94 112 ARG A C 1
ATOM 858 O O . ARG A 1 112 ? 12.659 -0.760 -19.388 1.00 91.94 112 ARG A O 1
ATOM 865 N N . LEU A 1 113 ? 10.626 -1.620 -18.899 1.00 91.94 113 LEU A N 1
ATOM 866 C CA . LEU A 1 113 ? 10.385 -0.826 -17.702 1.00 91.94 113 LEU A CA 1
ATOM 867 C C . LEU A 1 113 ? 10.965 -1.572 -16.499 1.00 91.94 113 LEU A C 1
ATOM 869 O O . LEU A 1 113 ? 10.564 -2.700 -16.220 1.00 91.94 113 LEU A O 1
ATOM 873 N N . GLU A 1 114 ? 11.910 -0.946 -15.814 1.00 90.88 114 GLU A N 1
ATOM 874 C CA . GLU A 1 114 ? 12.440 -1.388 -14.528 1.00 90.88 114 GLU A CA 1
ATOM 875 C C . GLU A 1 114 ? 12.090 -0.349 -13.457 1.00 90.88 114 GLU A C 1
ATOM 877 O O . GLU A 1 114 ? 11.933 0.837 -13.747 1.00 90.88 114 GLU A O 1
ATOM 882 N N . PHE A 1 115 ? 11.944 -0.799 -12.216 1.00 88.06 115 PHE A N 1
ATOM 883 C CA . PHE A 1 115 ? 11.607 0.036 -11.068 1.00 88.06 115 PHE A CA 1
ATOM 884 C C . PHE A 1 115 ? 12.812 0.063 -10.133 1.00 88.06 115 PHE A C 1
ATOM 886 O O . PHE A 1 115 ? 13.225 -0.979 -9.627 1.00 88.06 115 PHE A O 1
ATOM 893 N N . ILE A 1 116 ? 13.406 1.240 -9.938 1.00 83.75 116 ILE A N 1
ATOM 894 C CA . ILE A 1 116 ? 14.613 1.401 -9.119 1.00 83.75 116 ILE A CA 1
ATOM 895 C C . ILE A 1 116 ? 14.211 1.950 -7.759 1.00 83.75 116 ILE A C 1
ATOM 897 O O . ILE A 1 116 ? 13.670 3.054 -7.691 1.00 83.75 116 ILE A O 1
ATOM 901 N N . ASN A 1 117 ? 14.503 1.213 -6.688 1.00 77.38 117 ASN A N 1
ATOM 902 C CA . ASN A 1 117 ? 14.281 1.690 -5.326 1.00 77.38 117 ASN A CA 1
ATOM 903 C C . ASN A 1 117 ? 15.171 2.900 -5.045 1.00 77.38 117 ASN A C 1
ATOM 905 O O . ASN A 1 117 ? 16.390 2.825 -5.197 1.00 77.38 117 ASN A O 1
ATOM 909 N N . LYS A 1 118 ? 14.558 4.008 -4.634 1.00 70.12 118 LYS A N 1
ATOM 910 C CA . LYS A 1 118 ? 15.276 5.146 -4.067 1.00 70.12 118 LYS A CA 1
ATOM 911 C C . LYS A 1 118 ? 15.148 5.095 -2.551 1.00 70.12 118 LYS A C 1
ATOM 913 O O . LYS A 1 118 ? 14.048 4.933 -2.027 1.00 70.12 118 LYS A O 1
ATOM 918 N N . GLU A 1 119 ? 16.274 5.226 -1.864 1.00 65.62 119 GLU A N 1
ATOM 919 C CA . GLU A 1 119 ? 16.287 5.483 -0.427 1.00 65.62 119 GLU A CA 1
ATOM 920 C C . GLU A 1 119 ? 15.781 6.912 -0.200 1.00 65.62 119 GLU A C 1
ATOM 922 O O . GLU A 1 119 ? 16.202 7.846 -0.885 1.00 65.62 119 GLU A O 1
ATOM 927 N N . GLN A 1 120 ? 14.815 7.074 0.703 1.00 63.56 120 GLN A N 1
ATOM 928 C CA . GLN A 1 120 ? 14.213 8.365 1.020 1.00 63.56 120 GLN A CA 1
ATOM 929 C C . GLN A 1 120 ? 14.380 8.609 2.522 1.00 63.56 120 GLN A C 1
ATOM 931 O O . GLN A 1 120 ? 13.701 7.978 3.331 1.00 63.56 120 GLN A O 1
ATOM 936 N N . GLU A 1 121 ? 15.324 9.483 2.884 1.00 60.31 121 GLU A N 1
ATOM 937 C CA . GLU A 1 121 ? 15.734 9.718 4.279 1.00 60.31 121 GLU A CA 1
ATOM 938 C C . GLU A 1 121 ? 14.688 10.509 5.095 1.00 60.31 121 GLU A C 1
ATOM 940 O O . GLU A 1 121 ? 14.458 10.189 6.260 1.00 60.31 121 GLU A O 1
ATOM 945 N N . GLU A 1 122 ? 13.956 11.456 4.494 1.00 61.78 122 GLU A N 1
ATOM 946 C CA . GLU A 1 122 ? 12.949 12.299 5.179 1.00 61.78 122 GLU A CA 1
ATOM 947 C C . GLU A 1 122 ? 11.495 11.865 4.924 1.00 61.78 122 GLU A C 1
ATOM 949 O O . GLU A 1 122 ? 10.624 12.657 4.572 1.00 61.78 122 GLU A O 1
ATOM 954 N N . ALA A 1 123 ? 11.203 10.576 5.055 1.00 68.50 123 ALA A N 1
ATOM 955 C CA . ALA A 1 123 ? 9.816 10.111 4.994 1.00 68.50 123 ALA A CA 1
ATOM 956 C C . ALA A 1 123 ? 9.065 10.343 6.328 1.00 68.50 123 ALA A C 1
ATOM 958 O O . ALA A 1 123 ? 9.671 10.335 7.400 1.00 68.50 123 ALA A O 1
ATOM 959 N N . GLU A 1 124 ? 7.743 10.500 6.286 1.00 79.44 124 GLU A N 1
ATOM 960 C CA . GLU A 1 124 ? 6.890 10.570 7.484 1.00 79.44 124 GLU A CA 1
ATOM 961 C C . GLU A 1 124 ? 6.995 9.264 8.306 1.00 79.44 124 GLU A C 1
ATOM 963 O O . GLU A 1 124 ? 7.245 8.194 7.747 1.00 79.44 124 GLU A O 1
ATOM 968 N N . GLU A 1 125 ? 6.896 9.327 9.639 1.00 83.25 125 GLU A N 1
ATOM 969 C CA . GLU A 1 125 ? 7.128 8.167 10.528 1.00 83.25 125 GLU A CA 1
ATOM 970 C C . GLU A 1 125 ? 5.969 7.151 10.544 1.00 83.25 125 GLU A C 1
ATOM 972 O O . GLU A 1 125 ? 6.132 5.995 10.956 1.00 83.25 125 GLU A O 1
ATOM 977 N N . ASP A 1 126 ? 4.789 7.589 10.119 1.00 89.25 126 ASP A N 1
ATOM 978 C CA . ASP A 1 126 ? 3.551 6.815 10.069 1.00 89.25 126 ASP A CA 1
ATOM 979 C C . ASP A 1 126 ? 3.327 6.136 8.710 1.00 89.25 126 ASP A C 1
ATOM 981 O O . ASP A 1 126 ? 2.267 5.563 8.479 1.00 89.25 126 ASP A O 1
ATOM 985 N N . LEU A 1 127 ? 4.317 6.141 7.816 1.00 91.62 127 LEU A N 1
ATOM 986 C CA . LEU A 1 127 ? 4.226 5.401 6.560 1.00 91.62 127 LEU A CA 1
ATOM 987 C C . LEU A 1 127 ? 4.291 3.889 6.791 1.00 91.62 127 LEU A C 1
ATOM 989 O O . LEU A 1 127 ? 5.090 3.394 7.593 1.00 91.62 127 LEU A O 1
ATOM 993 N N . ASP A 1 128 ? 3.487 3.158 6.022 1.00 92.88 128 ASP A N 1
ATOM 994 C CA . ASP A 1 128 ? 3.411 1.693 6.020 1.00 92.88 128 ASP A CA 1
ATOM 995 C C . ASP A 1 128 ? 4.789 1.012 5.984 1.00 92.88 128 ASP A C 1
ATOM 997 O O . ASP A 1 128 ? 5.125 0.242 6.885 1.00 92.88 128 ASP A O 1
ATOM 1001 N N . PHE A 1 129 ? 5.651 1.362 5.030 1.00 89.88 129 PHE A N 1
ATOM 1002 C CA . PHE A 1 129 ? 6.965 0.740 4.904 1.00 89.88 129 PHE A CA 1
ATOM 1003 C C . PHE A 1 129 ? 7.871 1.020 6.104 1.00 89.88 129 PHE A C 1
ATOM 1005 O O . PHE A 1 129 ? 8.664 0.161 6.477 1.00 89.88 129 PHE A O 1
ATOM 1012 N N . LYS A 1 130 ? 7.757 2.199 6.731 1.00 90.94 130 LYS A N 1
ATOM 1013 C CA . LYS A 1 130 ? 8.548 2.517 7.923 1.00 90.94 130 LYS A CA 1
ATOM 1014 C C . LYS A 1 130 ? 8.090 1.693 9.110 1.00 90.94 130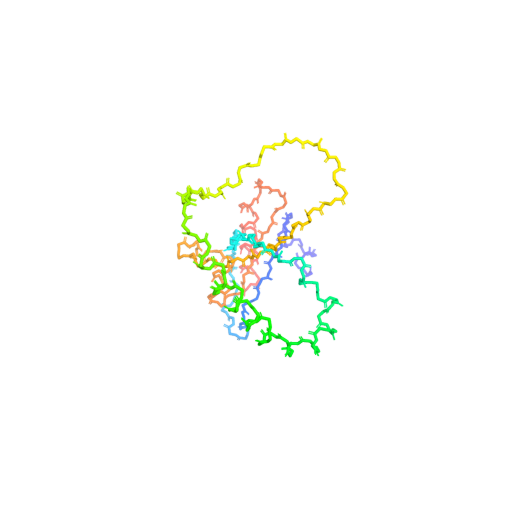 LYS A C 1
ATOM 1016 O O . LYS A 1 130 ? 8.918 1.287 9.921 1.00 90.94 130 LYS A O 1
ATOM 1021 N N . ALA A 1 131 ? 6.790 1.438 9.235 1.00 93.44 131 ALA A N 1
ATOM 1022 C CA . ALA A 1 131 ? 6.289 0.529 10.255 1.00 93.44 131 ALA A CA 1
ATOM 1023 C C . ALA A 1 131 ? 6.872 -0.880 10.060 1.00 93.44 131 ALA A C 1
ATOM 1025 O O . ALA A 1 131 ? 7.363 -1.461 11.031 1.00 93.44 131 ALA A O 1
ATOM 1026 N N . LEU A 1 132 ? 6.921 -1.372 8.817 1.00 92.94 132 LEU A N 1
ATOM 1027 C CA . LEU A 1 132 ? 7.520 -2.668 8.485 1.00 92.94 132 LEU A CA 1
ATOM 1028 C C . LEU A 1 132 ? 9.022 -2.722 8.777 1.00 92.94 132 LEU A C 1
ATOM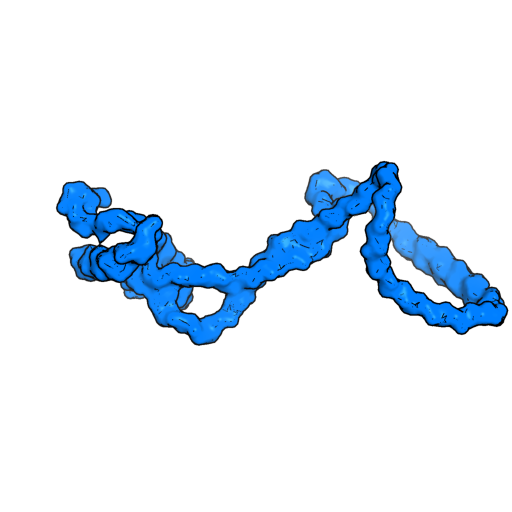 1030 O O . LEU A 1 132 ? 9.472 -3.655 9.444 1.00 92.94 132 LEU A O 1
ATOM 1034 N N . ASP A 1 133 ? 9.781 -1.711 8.345 1.00 91.44 133 ASP A N 1
ATOM 1035 C CA . ASP A 1 133 ? 11.226 -1.601 8.594 1.00 91.44 133 ASP A CA 1
ATOM 1036 C C . ASP A 1 133 ? 11.524 -1.561 10.105 1.00 91.44 133 ASP A C 1
ATOM 1038 O O . ASP A 1 133 ? 12.510 -2.125 10.580 1.00 91.44 133 ASP A O 1
ATOM 1042 N N . ASN A 1 134 ? 10.620 -0.966 10.889 1.00 92.25 134 ASN A N 1
ATOM 1043 C CA . ASN A 1 134 ? 10.704 -0.915 12.347 1.00 92.25 134 ASN A CA 1
ATOM 1044 C C . ASN A 1 134 ? 10.185 -2.179 13.057 1.00 92.25 134 ASN A C 1
ATOM 1046 O O . ASN A 1 134 ? 10.297 -2.262 14.286 1.00 92.25 134 ASN A O 1
ATOM 1050 N N . GLY A 1 135 ? 9.652 -3.165 12.330 1.00 94.50 135 GLY A N 1
ATOM 1051 C CA . GLY A 1 135 ? 9.178 -4.443 12.871 1.00 94.50 135 GLY A CA 1
ATOM 1052 C C . GLY A 1 135 ? 7.743 -4.435 13.411 1.00 94.50 135 GLY A C 1
ATOM 1053 O O . GLY A 1 135 ? 7.390 -5.306 14.206 1.00 94.50 135 GLY A O 1
ATOM 1054 N N . PHE A 1 136 ? 6.915 -3.471 13.016 1.00 95.12 136 PHE A N 1
ATOM 1055 C CA . PHE A 1 136 ? 5.480 -3.457 13.308 1.00 95.12 136 PHE A CA 1
ATOM 1056 C C . PHE A 1 136 ? 4.684 -4.088 12.164 1.00 95.12 136 PHE A C 1
ATOM 1058 O O . PHE A 1 136 ? 5.102 -4.051 11.009 1.00 95.12 136 PHE A O 1
ATOM 1065 N N . VAL A 1 137 ? 3.513 -4.636 12.484 1.00 95.88 137 VAL A N 1
ATOM 1066 C CA . VAL A 1 137 ? 2.478 -4.927 11.486 1.00 95.88 137 VAL A CA 1
ATOM 1067 C C . VAL A 1 137 ? 1.842 -3.598 11.088 1.00 95.88 137 VAL A C 1
ATOM 1069 O O . VAL A 1 137 ? 1.287 -2.905 11.944 1.00 95.88 137 VAL A O 1
ATOM 1072 N N . ALA A 1 138 ? 1.945 -3.231 9.815 1.00 95.81 138 ALA A N 1
ATOM 1073 C CA . ALA A 1 138 ? 1.353 -2.001 9.301 1.00 95.81 138 ALA A CA 1
ATOM 1074 C C . ALA A 1 138 ? -0.132 -2.231 9.002 1.00 95.81 138 ALA A C 1
ATOM 1076 O O . ALA A 1 138 ? -0.492 -3.218 8.353 1.00 95.81 138 ALA A O 1
ATOM 1077 N N . VAL A 1 139 ? -0.990 -1.333 9.487 1.00 95.62 139 VAL A N 1
ATOM 1078 C CA . VAL A 1 139 ? -2.431 -1.343 9.225 1.00 95.62 139 VAL A CA 1
ATOM 1079 C C . VAL A 1 139 ? -2.806 -0.014 8.583 1.00 95.62 139 VAL A C 1
ATOM 1081 O O . VAL A 1 139 ? -2.926 1.001 9.266 1.00 95.62 139 VAL A O 1
ATOM 1084 N N . THR A 1 140 ? -3.011 -0.032 7.268 1.00 94.44 140 THR A N 1
ATOM 1085 C CA . THR A 1 140 ? -3.353 1.161 6.485 1.00 94.44 140 THR A CA 1
ATOM 1086 C C . THR A 1 140 ? -4.819 1.101 6.070 1.00 94.44 140 THR A C 1
ATOM 1088 O O . THR A 1 140 ? -5.178 0.263 5.232 1.00 94.44 140 THR A O 1
ATOM 1091 N N . PRO A 1 141 ? -5.696 1.950 6.631 1.00 93.06 141 PRO A N 1
ATOM 1092 C CA . PRO A 1 141 ? -7.074 2.019 6.193 1.00 93.06 141 PRO A CA 1
ATOM 1093 C C . PRO A 1 141 ? -7.189 2.836 4.902 1.00 93.06 141 PRO A C 1
ATOM 1095 O O . PRO A 1 141 ? -6.607 3.908 4.755 1.00 93.06 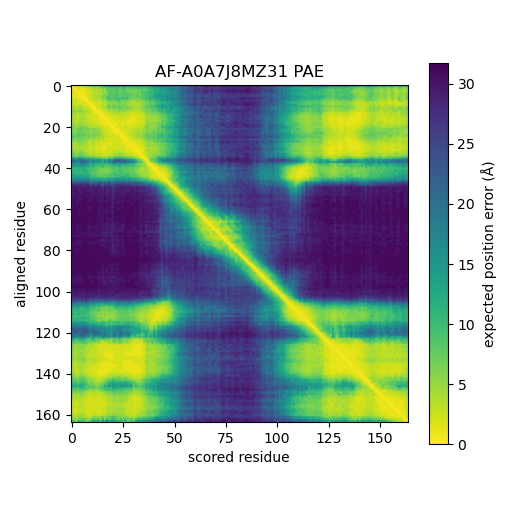141 PRO A O 1
ATOM 1098 N N . PHE A 1 142 ? -7.983 2.329 3.967 1.00 89.44 142 PHE A N 1
ATOM 1099 C CA . PHE A 1 142 ? -8.212 2.923 2.661 1.00 89.44 142 PHE A CA 1
ATOM 1100 C C . PHE A 1 142 ? -9.677 3.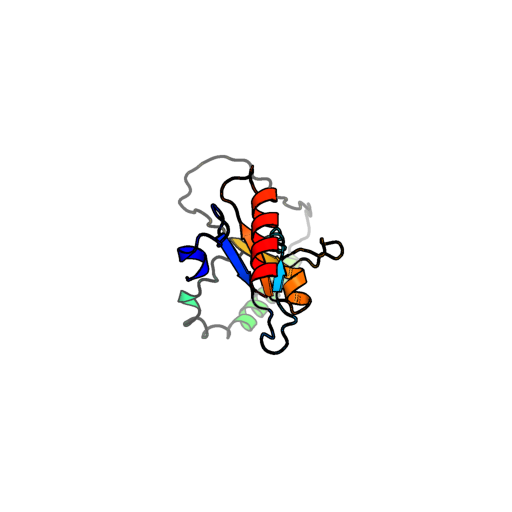230 2.431 1.00 89.44 142 PHE A C 1
ATOM 1102 O O . PHE A 1 142 ? -10.551 2.396 2.671 1.00 89.44 142 PHE A O 1
ATOM 1109 N N . SER A 1 143 ? -9.924 4.407 1.868 1.00 85.31 143 SER A N 1
ATOM 1110 C CA . SER A 1 143 ? -11.235 4.833 1.401 1.00 85.31 143 SER A CA 1
ATOM 1111 C C . SER A 1 143 ? -11.275 4.893 -0.118 1.00 85.31 143 SER A C 1
ATOM 1113 O O . SER A 1 143 ? -10.333 5.364 -0.751 1.00 85.31 143 SER A O 1
ATOM 1115 N N . LEU A 1 144 ? -12.406 4.510 -0.711 1.00 80.69 144 LEU A N 1
ATOM 1116 C CA . LEU A 1 144 ? -12.701 4.832 -2.114 1.00 80.69 144 LEU A CA 1
ATOM 1117 C C . LEU A 1 144 ? -13.258 6.260 -2.276 1.00 80.69 144 LEU A C 1
ATOM 1119 O O . LEU A 1 144 ? -13.408 6.742 -3.396 1.00 80.69 144 LEU A O 1
ATOM 1123 N N . CYS A 1 145 ? -13.576 6.933 -1.164 1.00 81.50 145 CYS A N 1
ATOM 1124 C CA . CYS A 1 145 ? -14.076 8.302 -1.121 1.00 81.50 145 CYS A CA 1
ATOM 1125 C C . CYS A 1 145 ? -13.064 9.215 -0.396 1.00 81.50 145 CYS A C 1
ATOM 1127 O O . CYS A 1 145 ? -12.889 9.067 0.817 1.00 81.50 145 CYS A O 1
ATOM 1129 N N . PRO A 1 146 ? -12.437 10.186 -1.086 1.00 73.00 146 PRO A N 1
ATOM 1130 C CA . PRO A 1 146 ? -11.420 11.063 -0.491 1.00 73.00 146 PRO A CA 1
ATOM 1131 C C . PRO A 1 146 ? -11.926 11.912 0.685 1.00 73.00 146 PRO A C 1
ATOM 1133 O O . PRO A 1 146 ? -11.158 12.296 1.555 1.00 73.00 146 PRO A O 1
ATOM 1136 N N . GLN A 1 147 ? -13.230 12.201 0.735 1.00 77.31 147 GLN A N 1
ATOM 1137 C CA . GLN A 1 147 ? -13.806 13.151 1.696 1.00 77.31 147 GLN A CA 1
ATOM 1138 C C . GLN A 1 147 ? -13.915 12.616 3.132 1.00 77.31 147 GLN A C 1
ATOM 1140 O O . GLN A 1 147 ? -14.238 13.376 4.035 1.00 77.31 147 GLN A O 1
ATOM 1145 N N . ILE A 1 148 ? -13.686 11.318 3.340 1.00 80.19 148 ILE A N 1
ATOM 1146 C CA . ILE A 1 148 ? -13.878 10.640 4.634 1.00 80.19 148 ILE A CA 1
ATOM 1147 C C . ILE A 1 148 ? -12.582 10.013 5.168 1.00 80.19 148 ILE A C 1
ATOM 1149 O O . ILE A 1 148 ? -12.623 9.181 6.068 1.00 80.19 148 ILE A O 1
ATOM 1153 N N . GLU A 1 149 ? -11.425 10.375 4.604 1.00 79.88 149 GLU A N 1
ATOM 1154 C CA . GLU A 1 149 ? -10.135 9.763 4.953 1.00 79.88 149 GLU A CA 1
ATOM 1155 C C . GLU A 1 149 ? -9.772 9.957 6.434 1.00 79.88 149 GLU A C 1
ATOM 1157 O O . GLU A 1 149 ? -9.372 9.000 7.095 1.00 79.88 149 GLU A O 1
ATOM 1162 N N . VAL A 1 150 ? -9.989 11.158 6.981 1.00 83.75 150 VAL A N 1
ATOM 1163 C CA . VAL A 1 150 ? -9.712 11.46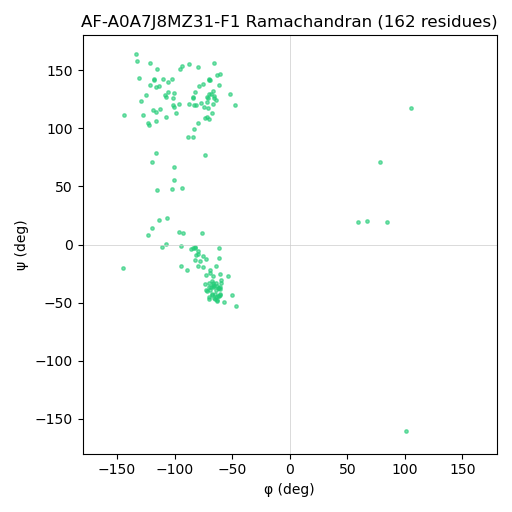0 8.398 1.00 83.75 150 VAL A CA 1
ATOM 1164 C C . VAL A 1 150 ? -10.618 10.646 9.324 1.00 83.75 150 VAL A C 1
ATOM 1166 O O . VAL A 1 150 ? -10.125 10.002 10.247 1.00 83.75 150 VAL A O 1
ATOM 1169 N N . ASP A 1 151 ? -11.921 10.604 9.041 1.00 88.44 151 ASP A N 1
ATOM 1170 C CA . ASP A 1 151 ? -12.892 9.847 9.842 1.00 88.44 151 ASP A CA 1
ATOM 1171 C C . ASP A 1 151 ? -12.578 8.346 9.839 1.00 88.44 151 ASP A C 1
ATOM 1173 O O . ASP A 1 151 ? -12.714 7.664 10.855 1.00 88.44 151 ASP A O 1
ATOM 1177 N N . ILE A 1 152 ? -12.118 7.828 8.696 1.00 89.38 152 ILE A N 1
ATOM 1178 C CA . ILE A 1 152 ? -11.699 6.435 8.550 1.00 89.38 152 ILE A CA 1
ATOM 1179 C C . ILE A 1 152 ? -10.434 6.148 9.357 1.00 89.38 152 ILE A C 1
ATOM 1181 O O . ILE A 1 152 ? -10.371 5.107 10.012 1.00 89.38 152 ILE A O 1
ATOM 1185 N N . GLN A 1 153 ? -9.448 7.046 9.338 1.00 88.12 153 GLN A N 1
ATOM 1186 C CA . GLN A 1 153 ? -8.234 6.908 10.143 1.00 88.12 153 GLN A CA 1
ATOM 1187 C C . GLN A 1 153 ? -8.568 6.883 11.641 1.00 88.12 153 GLN A C 1
ATOM 1189 O O . GLN A 1 153 ? -8.097 6.003 12.360 1.00 88.12 153 GLN A O 1
ATOM 1194 N N . THR A 1 154 ? -9.445 7.776 12.110 1.00 90.88 154 THR A N 1
ATOM 1195 C CA . THR A 1 154 ? -9.911 7.777 13.506 1.00 90.88 154 THR A CA 1
ATOM 1196 C C . THR A 1 154 ? -10.677 6.501 13.850 1.00 90.88 154 THR A C 1
ATOM 1198 O O . THR A 1 154 ? -10.341 5.837 14.827 1.00 90.88 154 THR A O 1
ATOM 1201 N N . ALA A 1 155 ? -11.640 6.089 13.020 1.00 90.38 155 ALA A N 1
ATOM 1202 C CA . ALA A 1 155 ? -12.403 4.862 13.251 1.00 90.38 155 ALA A CA 1
ATOM 1203 C C . ALA A 1 155 ? -11.507 3.611 13.279 1.00 90.38 155 ALA A C 1
ATOM 1205 O O . ALA A 1 155 ? -11.727 2.706 14.084 1.00 90.38 155 ALA A O 1
ATOM 1206 N N . ALA A 1 156 ? -10.486 3.556 12.419 1.00 91.25 156 ALA A N 1
ATOM 1207 C CA . ALA A 1 156 ? -9.499 2.481 12.419 1.00 91.25 156 ALA A CA 1
ATOM 1208 C C . ALA A 1 156 ? -8.622 2.516 13.677 1.00 91.25 156 ALA A C 1
ATOM 1210 O O . ALA A 1 156 ? -8.403 1.469 14.282 1.00 91.25 156 ALA A O 1
ATOM 1211 N N . SER A 1 157 ? -8.168 3.699 14.100 1.00 91.50 157 SER A N 1
ATOM 1212 C CA . SER A 1 157 ? -7.405 3.886 15.340 1.00 91.50 157 SER A CA 1
ATOM 1213 C C . SER A 1 157 ? -8.172 3.380 16.562 1.00 91.50 157 SER A C 1
ATOM 1215 O O . SER A 1 157 ? -7.633 2.608 17.360 1.00 91.50 157 SER A O 1
ATOM 1217 N N . ASP A 1 158 ? -9.437 3.782 16.693 1.00 92.12 158 ASP A N 1
ATOM 1218 C CA . ASP A 1 158 ? -10.305 3.395 17.806 1.00 92.12 158 ASP A CA 1
ATOM 1219 C C . ASP A 1 158 ? -10.572 1.888 17.798 1.00 92.12 158 ASP A C 1
ATOM 1221 O O . ASP A 1 158 ? -10.497 1.229 18.837 1.00 92.12 158 ASP A O 1
ATOM 1225 N N . TRP A 1 159 ? -10.826 1.319 16.615 1.00 91.50 159 TRP A N 1
ATOM 1226 C CA . TRP A 1 159 ? -11.045 -0.116 16.463 1.00 91.50 159 TRP A CA 1
ATOM 1227 C C . TRP A 1 159 ? -9.802 -0.939 16.827 1.00 91.50 159 TRP A C 1
ATOM 1229 O O . TRP A 1 159 ? -9.923 -1.908 17.573 1.00 91.50 159 TRP A O 1
ATOM 1239 N N . ILE A 1 160 ? -8.608 -0.543 16.366 1.00 88.00 160 ILE A N 1
ATOM 1240 C CA . ILE A 1 160 ? -7.346 -1.222 16.713 1.00 88.00 160 ILE A CA 1
ATOM 1241 C C . ILE A 1 160 ? -7.091 -1.127 18.219 1.00 88.00 160 ILE A C 1
ATOM 1243 O O . ILE A 1 160 ? -6.749 -2.126 18.847 1.00 88.00 160 ILE A O 1
ATOM 1247 N N . SER A 1 161 ? -7.303 0.052 18.805 1.00 88.56 161 SER A N 1
ATOM 1248 C CA . SER A 1 161 ? -7.082 0.287 20.236 1.00 88.56 161 SER A CA 1
ATOM 1249 C C . SER A 1 161 ? -8.056 -0.494 21.121 1.00 88.56 161 SER A C 1
ATOM 1251 O O . SER A 1 161 ? -7.682 -0.901 22.212 1.00 88.56 161 SER A O 1
ATOM 1253 N N . GLY A 1 162 ? -9.294 -0.714 20.668 1.00 85.31 162 GLY A N 1
ATOM 1254 C CA . GLY A 1 162 ? -10.286 -1.527 21.380 1.00 85.31 162 GLY A CA 1
ATOM 1255 C C . GLY A 1 162 ? -10.150 -3.039 21.165 1.00 85.31 162 GLY A C 1
ATOM 1256 O O . GLY A 1 162 ? -10.800 -3.811 21.871 1.00 85.31 162 GLY A O 1
ATOM 1257 N N . ALA A 1 163 ? -9.356 -3.466 20.178 1.00 77.88 163 ALA A N 1
ATOM 1258 C CA . ALA A 1 163 ? -9.106 -4.873 19.870 1.00 77.88 163 ALA A CA 1
ATOM 1259 C C . ALA A 1 163 ? -7.833 -5.432 20.534 1.00 77.88 163 ALA A C 1
ATOM 1261 O O . ALA A 1 163 ? -7.693 -6.657 20.613 1.00 77.88 163 ALA A O 1
ATOM 1262 N N . LEU A 1 164 ? -6.923 -4.551 20.969 1.00 69.00 164 LEU A N 1
ATOM 1263 C CA . LEU A 1 164 ? -5.697 -4.857 21.720 1.00 69.00 164 LEU A CA 1
ATOM 1264 C C . LEU A 1 164 ? -5.952 -4.904 23.230 1.00 69.00 164 LEU A C 1
ATOM 1266 O O . LEU A 1 164 ? -5.317 -5.765 23.880 1.00 69.00 164 LEU A O 1
#

Foldseek 3Di:
DVCVVVVLPQPQKDKDKAAAPCNVQAPEEAEAAEDDDQWDKDKDWDDPPPDPVCPVPPPDPPPCPVVVVVVVVVVVVVVVVPPDDDDDDDDDPDDDDDDDDPDPDDDDIDIDIDTHGDDDPPDDCRHCVNCNVVRHTYIYMDHPDPVCRVVSSVSVVVSSVVVD

Secondary structure (DSSP, 8-state):
-HHHHTT-SPTTEEEEEE--S-GGG---EEE-BPPPP-EEEEEEEE-TT--GGGTTS--S-GGGHHHHHHHHHHHHHHHHTT--S------------------S-----EEEEEEEEPP-TT--TTBHHHHHHTTPEEEEEEESSGGGHHHHHHHHHHHHHHH-

Mean predicted aligned error: 16.93 Å

InterPro domains:
  IPR030048 Survival protein SurE [PTHR30457] (1-163)
  IPR036523 SurE-like phosphatase/nucleotidase superfamily [G3DSA:3.40.1210.10] (1-160)
  IPR036523 SurE-like phosphatase/nucleotidase superfamily [SSF64167] (5-144)

Sequence (164 aa):
IRDIEKGVFPKSCFLSIEIPTSPSANKGFKLTKQSMWRSAPNWLAVSANRHPSSAAHFMSNQQSLGLQLAQLSRDASAAGAARRISAQRQNVEVESVGAVKSDTNKVKKYFRLEFINKEQEEAEEDLDFKALDNGFVAVTPFSLCPQIEVDIQTAASDWISGAL

Solvent-accessible surface area (backbone atoms only — not comparable to full-atom values): 10634 Å² total; per-residue (Å²): 106,70,45,58,77,69,64,63,47,61,72,83,51,50,73,48,76,46,74,22,96,56,66,92,68,48,76,51,79,39,77,25,43,83,66,77,84,55,47,49,82,41,80,42,82,46,70,86,82,74,50,76,91,59,65,87,77,71,87,80,75,82,83,51,61,69,61,54,51,57,49,52,54,54,53,50,60,59,58,64,74,67,71,78,83,82,91,76,91,73,86,82,78,85,79,88,78,90,74,94,67,94,63,92,76,76,84,81,83,45,71,43,83,44,70,46,81,56,91,70,91,87,62,70,82,47,24,31,66,51,30,27,77,73,29,17,29,17,39,26,70,43,57,95,50,83,91,48,48,68,62,44,50,51,42,45,50,54,44,54,64,74,73,109

Organism: NCBI:txid34289

Radius of gyration: 30.63 Å; Cα contacts (8 Å, |Δi|>4): 160; chains: 1; bounding box: 69×40×71 Å

pLDDT: mean 73.87, std 18.42, range [38.28, 96.0]

Nearest PDB structures (foldseek):
  2e6e-assembly1_D  TM=6.139E-01  e=1.195E-02  Thermus thermophilus HB8
  2e6g-assembly4_I  TM=6.106E-01  e=2.608E-02  Thermus thermophilus HB8
  2e6g-assembly2_E  TM=6.087E-01  e=2.970E-02  Thermus thermophilus HB8
  2e6g-assembly2_G  TM=6.180E-01  e=7.877E-02  Thermus thermophilus HB8
  2e6g-assembly3_D  TM=6.048E-01  e=7.381E-02  Thermus thermophilus HB8